Protein AF-A0A1I7XH14-F1 (afdb_monomer)

Secondary structure (DSSP, 8-state):
----------TTS-HHHHHHHHHHHHHHHHHS-TTTS-------PPPS-------EEEEE-SS-EEEEE---EEETTTEEEES--------

Organism: Heterorhabditis bacteriophora (NCBI:txid37862)

InterPro domains:
  IPR001353 Proteasome, subunit alpha/beta [PF00227] (52-90)
  IPR029055 Nucleophile aminohydrolases, N-terminal [G3DSA:3.60.20.10] (46-91)
  IPR029055 Nucleophile aminohydrolases, N-terminal [SSF56235] (31-90)

pLDDT: mean 82.35, std 16.08, range [37.47, 98.31]

Sequence (91 aa):
MALTSNFKYDAKKNPLDEMKAFKAAMMDATSNPDWKSSRLIERQRWNPYSFEGGSTCAISGEDFVVVASDTRMSQMEINIITRDAEKIHIL

Foldseek 3Di:
DDPPDPDPDDVVDDVVVVVVVVVVVVVCCVVPPPVNPPPPPPPPDDDPDWDQDWDKDWDDDPPDIDIDIAQWGHGVVPGTPDRGHDPDDDD

Structure (mmCIF, N/CA/C/O backbone):
data_AF-A0A1I7XH14-F1
#
_entry.id   AF-A0A1I7XH14-F1
#
loop_
_atom_site.group_PDB
_atom_site.id
_atom_site.type_symbol
_atom_site.label_atom_id
_atom_site.label_alt_id
_atom_site.label_comp_id
_atom_site.label_asym_id
_atom_site.label_entity_id
_atom_site.label_seq_id
_atom_site.pdbx_PDB_ins_code
_atom_site.Cartn_x
_atom_site.Cartn_y
_atom_site.Cartn_z
_atom_site.occupancy
_atom_site.B_iso_or_equiv
_atom_site.auth_seq_id
_atom_site.auth_comp_id
_atom_site.auth_asym_id
_atom_site.auth_atom_id
_atom_site.pdbx_PDB_model_num
ATOM 1 N N . MET A 1 1 ? 57.788 11.835 -55.852 1.00 38.16 1 MET A N 1
ATOM 2 C CA . MET A 1 1 ? 58.272 12.088 -54.479 1.00 38.16 1 MET A CA 1
ATOM 3 C C . MET A 1 1 ? 57.742 10.952 -53.612 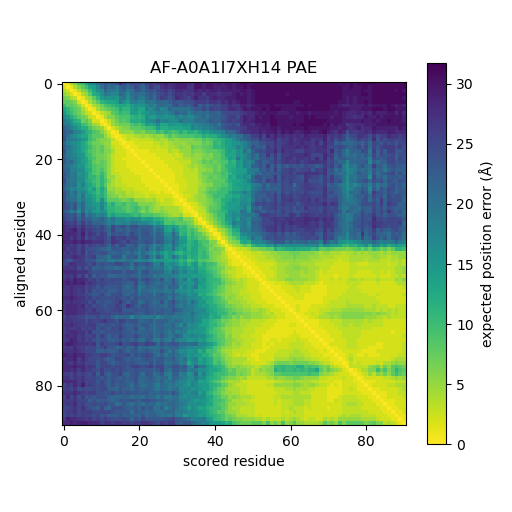1.00 38.16 1 MET A C 1
ATOM 5 O O . MET A 1 1 ? 56.561 10.942 -53.304 1.00 38.16 1 MET A O 1
ATOM 9 N N . ALA A 1 2 ? 58.541 9.902 -53.402 1.00 37.47 2 ALA A N 1
ATOM 10 C CA . ALA A 1 2 ? 58.082 8.673 -52.752 1.00 37.47 2 ALA A CA 1
ATOM 11 C C . ALA A 1 2 ? 58.009 8.874 -51.231 1.00 37.47 2 ALA A C 1
ATOM 13 O O . ALA A 1 2 ? 59.005 9.251 -50.618 1.00 37.47 2 ALA A O 1
ATOM 14 N N . LEU A 1 3 ? 56.837 8.640 -50.632 1.00 45.06 3 LEU A N 1
ATOM 15 C CA . LEU A 1 3 ? 56.676 8.596 -49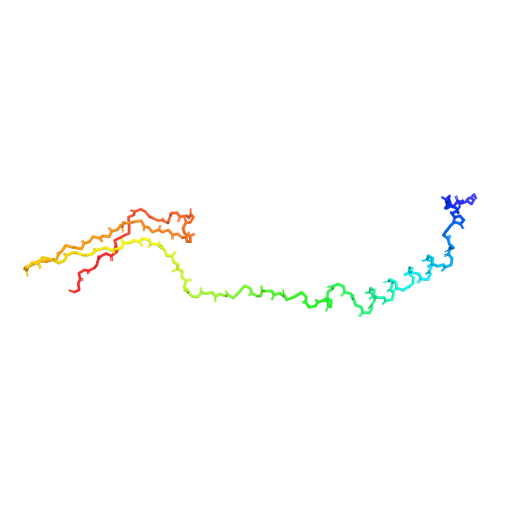.179 1.00 45.06 3 LEU A CA 1
ATOM 16 C C . LEU A 1 3 ? 57.339 7.312 -48.662 1.00 45.06 3 LEU A C 1
ATOM 18 O O . LEU A 1 3 ? 56.760 6.230 -48.732 1.00 45.06 3 LEU A O 1
ATOM 22 N N . THR A 1 4 ? 58.561 7.413 -48.148 1.00 47.97 4 THR A N 1
ATOM 23 C CA . THR A 1 4 ? 59.161 6.349 -47.340 1.00 47.97 4 THR A CA 1
ATOM 24 C C . THR A 1 4 ? 58.499 6.380 -45.967 1.00 47.97 4 THR A C 1
ATOM 26 O O . THR A 1 4 ? 58.820 7.219 -45.125 1.00 47.97 4 THR A O 1
ATOM 29 N N . SER A 1 5 ? 57.525 5.501 -45.746 1.00 53.53 5 SER A N 1
ATOM 30 C CA . SER A 1 5 ? 56.941 5.280 -44.426 1.00 53.53 5 SER A CA 1
ATOM 31 C C . SER A 1 5 ? 58.035 4.807 -43.460 1.00 53.53 5 SER A C 1
ATOM 33 O O . SER A 1 5 ? 58.576 3.715 -43.630 1.00 53.53 5 SER A O 1
ATOM 35 N N . ASN A 1 6 ? 58.367 5.636 -42.467 1.00 49.16 6 ASN A N 1
ATOM 36 C CA . ASN A 1 6 ? 59.339 5.362 -41.402 1.00 49.16 6 ASN A CA 1
ATOM 37 C C . ASN A 1 6 ? 58.816 4.290 -40.424 1.00 49.16 6 ASN A C 1
ATOM 39 O O . ASN A 1 6 ? 58.555 4.563 -39.252 1.00 49.16 6 ASN A O 1
ATOM 43 N N . PHE A 1 7 ? 58.658 3.053 -40.890 1.00 52.22 7 PHE A N 1
ATOM 44 C CA . PHE A 1 7 ? 58.495 1.911 -39.99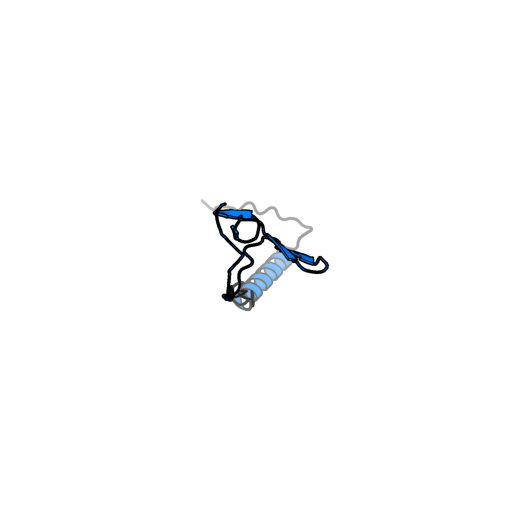8 1.00 52.22 7 PHE A CA 1
ATOM 45 C C . PHE A 1 7 ? 59.880 1.530 -39.467 1.00 52.22 7 PHE A C 1
ATOM 47 O O . PHE A 1 7 ? 60.741 1.066 -40.212 1.00 52.22 7 PHE A O 1
ATOM 54 N N . LYS A 1 8 ? 60.128 1.794 -38.178 1.00 54.16 8 LYS A N 1
ATOM 55 C CA . LYS A 1 8 ? 61.363 1.379 -37.501 1.00 54.16 8 LYS A CA 1
ATOM 56 C C . LYS A 1 8 ? 61.399 -0.151 -37.469 1.00 54.16 8 LYS A C 1
ATOM 58 O O . LYS A 1 8 ? 60.602 -0.756 -36.762 1.00 54.16 8 LYS A O 1
ATOM 63 N N . TYR A 1 9 ? 62.303 -0.758 -38.234 1.00 55.31 9 TYR A N 1
ATOM 64 C CA . TYR A 1 9 ? 62.561 -2.196 -38.175 1.00 55.31 9 TYR A CA 1
ATOM 65 C C . TYR A 1 9 ? 63.171 -2.540 -36.808 1.00 55.31 9 TYR A C 1
ATOM 67 O O . TYR A 1 9 ? 64.309 -2.168 -36.519 1.00 55.31 9 TYR A O 1
ATOM 75 N N . ASP A 1 10 ? 62.400 -3.206 -35.951 1.00 61.19 10 ASP A N 1
ATOM 76 C CA . ASP A 1 10 ? 62.887 -3.782 -34.698 1.00 61.19 10 ASP A CA 1
ATOM 77 C C . ASP A 1 10 ? 63.373 -5.205 -34.988 1.00 61.19 10 ASP A C 1
ATOM 79 O O . ASP A 1 10 ? 62.573 -6.102 -35.222 1.00 61.19 10 ASP A O 1
ATOM 83 N N . ALA A 1 11 ? 64.689 -5.434 -34.977 1.00 58.88 11 ALA A N 1
ATOM 84 C CA . ALA A 1 11 ? 65.279 -6.742 -35.283 1.00 58.88 11 ALA A CA 1
ATOM 85 C C . ALA A 1 11 ? 64.827 -7.870 -34.330 1.00 58.88 11 ALA A C 1
ATOM 87 O O . ALA A 1 11 ? 65.039 -9.044 -34.631 1.00 58.88 11 ALA A O 1
ATOM 88 N N . LYS A 1 12 ? 64.211 -7.531 -33.187 1.00 61.69 12 LYS A N 1
ATOM 89 C CA . LYS A 1 12 ? 63.632 -8.501 -32.245 1.00 61.69 12 LYS A CA 1
ATOM 90 C C . LYS A 1 12 ? 62.221 -8.948 -32.630 1.00 61.69 12 LYS A C 1
ATOM 92 O O . LYS A 1 12 ? 61.721 -9.911 -32.051 1.00 61.69 12 LYS A O 1
ATOM 97 N N . LYS A 1 13 ? 61.580 -8.269 -33.583 1.00 62.34 13 LYS A N 1
ATOM 98 C CA . LYS A 1 13 ? 60.245 -8.589 -34.088 1.00 62.34 13 LYS A CA 1
ATOM 99 C C . LYS A 1 13 ? 60.344 -8.868 -35.576 1.00 62.34 13 LYS A C 1
ATOM 101 O O . LYS A 1 13 ? 60.572 -7.978 -36.388 1.00 62.34 13 LYS A O 1
ATOM 106 N N . ASN A 1 14 ? 60.206 -10.135 -35.938 1.00 73.50 14 ASN A N 1
ATOM 107 C CA . ASN A 1 14 ? 60.198 -10.523 -37.335 1.00 73.50 14 ASN A CA 1
ATOM 108 C C . ASN A 1 14 ? 58.933 -9.940 -38.004 1.00 73.50 14 ASN A C 1
ATOM 110 O O . ASN A 1 14 ? 57.821 -10.284 -37.594 1.00 73.50 14 ASN A O 1
ATOM 114 N N . PRO A 1 15 ? 59.057 -9.088 -39.034 1.00 72.38 15 PRO A N 1
ATOM 115 C CA . PRO A 1 15 ? 57.907 -8.440 -39.674 1.00 72.38 15 PRO A CA 1
ATOM 116 C C . PRO A 1 15 ? 56.923 -9.438 -40.307 1.00 72.38 15 PRO A C 1
ATOM 118 O O . PRO A 1 15 ? 55.739 -9.140 -40.470 1.00 72.38 15 PRO A O 1
ATOM 121 N N . LEU A 1 16 ? 57.384 -10.650 -40.639 1.00 75.44 16 LEU A N 1
ATOM 122 C CA . LEU A 1 16 ? 56.523 -11.727 -41.132 1.00 75.44 16 LEU A CA 1
ATOM 123 C C . LEU A 1 16 ? 55.575 -12.254 -40.049 1.00 75.44 16 LEU A C 1
ATOM 125 O O . LEU A 1 16 ? 54.426 -12.583 -40.351 1.00 75.44 16 LEU A O 1
ATOM 129 N N . ASP A 1 17 ? 56.032 -12.299 -38.797 1.00 79.06 17 ASP A N 1
ATOM 130 C CA . ASP A 1 17 ? 55.224 -12.751 -37.665 1.00 79.06 17 ASP A CA 1
ATOM 131 C C . ASP A 1 17 ? 54.158 -11.709 -37.310 1.00 79.06 17 ASP A C 1
ATOM 133 O O . ASP A 1 17 ? 53.012 -12.068 -37.038 1.00 79.06 17 ASP A O 1
ATOM 137 N N . GLU A 1 18 ? 54.484 -10.420 -37.431 1.00 79.88 18 GLU A N 1
ATOM 138 C CA . GLU A 1 18 ? 53.515 -9.327 -37.289 1.00 79.88 18 GLU A CA 1
ATOM 139 C C . GLU A 1 18 ? 52.445 -9.376 -38.388 1.00 7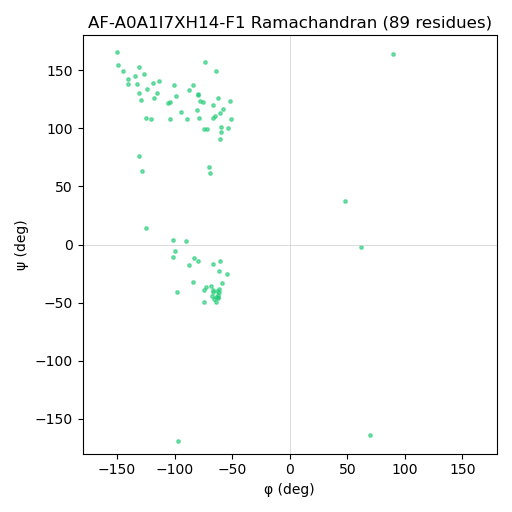9.88 18 GLU A C 1
ATOM 141 O O . GLU A 1 18 ? 51.250 -9.300 -38.098 1.00 79.88 18 GLU A O 1
ATOM 146 N N . MET A 1 19 ? 52.845 -9.591 -39.647 1.00 80.25 19 MET A N 1
ATOM 147 C CA . MET A 1 19 ? 51.894 -9.777 -40.749 1.00 80.25 19 MET A CA 1
ATOM 148 C C . MET A 1 19 ? 51.002 -11.004 -40.550 1.00 80.25 19 MET A C 1
ATOM 150 O O . MET A 1 19 ? 49.816 -10.968 -40.887 1.00 80.25 19 MET A O 1
ATOM 154 N N . LYS A 1 20 ? 51.552 -12.099 -40.019 1.00 86.69 20 LYS A N 1
ATOM 155 C CA . LYS A 1 20 ? 50.795 -13.320 -39.731 1.00 86.69 20 LYS A CA 1
ATOM 156 C C . LYS A 1 20 ? 49.789 -13.093 -38.604 1.00 86.69 20 LYS A C 1
ATOM 158 O O . LYS A 1 20 ? 48.633 -13.482 -38.755 1.00 86.69 20 LYS A O 1
ATOM 163 N N . ALA A 1 21 ? 50.201 -12.426 -37.527 1.00 86.75 21 ALA A N 1
ATOM 164 C CA . ALA A 1 21 ? 49.326 -12.054 -36.419 1.00 86.75 21 ALA A CA 1
ATOM 165 C C . ALA A 1 21 ? 48.206 -11.109 -36.875 1.00 86.75 21 ALA A C 1
ATOM 167 O O . ALA A 1 21 ? 47.043 -11.330 -36.546 1.00 86.75 21 ALA A O 1
ATOM 168 N N . PHE A 1 22 ? 48.530 -10.115 -37.705 1.00 88.00 22 PHE A N 1
ATOM 169 C CA . PHE A 1 22 ? 47.543 -9.198 -38.270 1.00 88.00 22 PHE A CA 1
ATOM 170 C C . PHE A 1 22 ? 46.519 -9.921 -39.156 1.00 88.00 22 PHE A C 1
ATOM 172 O O . PHE A 1 22 ? 45.316 -9.718 -39.007 1.00 88.00 22 PHE A O 1
ATOM 179 N N . LYS A 1 23 ? 46.972 -10.814 -40.048 1.00 90.81 23 LYS A N 1
ATOM 180 C CA . LYS A 1 23 ? 46.072 -11.632 -40.880 1.00 90.81 23 LYS A CA 1
ATOM 181 C C . LYS A 1 23 ? 45.183 -12.540 -40.033 1.00 90.81 23 LYS A C 1
ATOM 183 O O . LYS A 1 23 ? 43.997 -12.651 -40.327 1.00 90.81 23 LYS A O 1
ATOM 188 N N . ALA A 1 24 ? 45.734 -13.149 -38.983 1.00 90.06 24 ALA A N 1
ATOM 189 C CA . ALA A 1 24 ? 44.969 -13.976 -38.055 1.00 90.06 24 ALA A CA 1
ATOM 190 C C . ALA A 1 24 ? 43.890 -13.157 -37.326 1.00 90.06 24 ALA A C 1
ATOM 192 O O . ALA A 1 24 ? 42.737 -13.574 -37.303 1.00 90.06 24 ALA A O 1
ATOM 193 N N . ALA A 1 25 ? 44.232 -11.966 -36.825 1.00 85.94 25 ALA A N 1
ATOM 194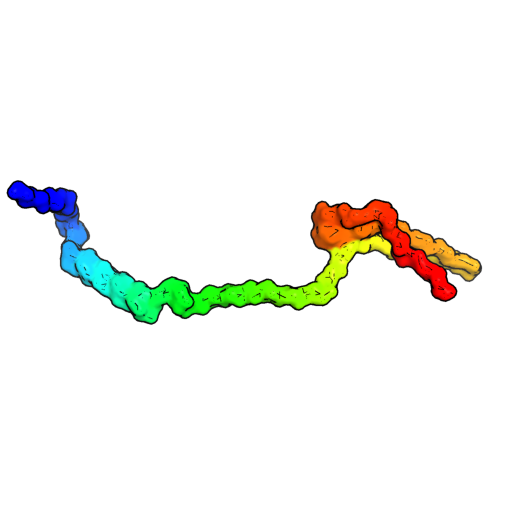 C CA . ALA A 1 25 ? 43.277 -11.060 -36.188 1.00 85.94 25 ALA A CA 1
ATOM 195 C C . ALA A 1 25 ? 42.180 -10.585 -37.159 1.00 85.94 25 ALA A C 1
ATOM 197 O O . ALA A 1 25 ? 41.011 -10.540 -36.791 1.00 85.94 25 ALA A O 1
ATOM 198 N N . MET A 1 26 ? 42.525 -10.292 -38.418 1.00 88.19 26 MET A N 1
ATOM 199 C CA . MET A 1 26 ? 41.540 -9.923 -39.446 1.00 88.19 26 MET A CA 1
ATOM 200 C C . MET A 1 26 ? 40.603 -11.084 -39.802 1.00 88.19 26 MET A C 1
ATOM 202 O O . MET A 1 26 ? 39.405 -10.872 -39.999 1.00 88.19 26 MET A O 1
ATOM 206 N N . MET A 1 27 ? 41.122 -12.314 -39.874 1.00 89.19 27 MET A N 1
ATOM 207 C CA . MET A 1 27 ? 40.301 -13.510 -40.090 1.00 89.19 27 MET A CA 1
ATOM 208 C C . MET A 1 27 ? 39.373 -13.786 -38.903 1.00 89.19 27 MET A C 1
ATOM 210 O O . MET A 1 27 ? 38.204 -14.117 -39.108 1.00 89.19 27 MET A O 1
ATOM 214 N N . ASP A 1 28 ? 39.862 -13.613 -37.675 1.00 86.12 28 ASP A N 1
ATOM 215 C CA . ASP A 1 28 ? 39.051 -13.752 -36.466 1.00 86.12 28 ASP A CA 1
ATOM 216 C C . ASP A 1 28 ? 37.945 -12.692 -36.423 1.00 86.12 28 ASP A C 1
ATOM 218 O O . ASP A 1 28 ? 36.776 -13.049 -36.364 1.00 86.12 28 ASP A O 1
ATOM 222 N N . ALA A 1 29 ? 38.265 -11.412 -36.634 1.00 83.88 29 ALA A N 1
ATOM 223 C CA . ALA A 1 29 ? 37.268 -10.338 -36.688 1.00 83.88 29 ALA A CA 1
ATOM 224 C C . ALA A 1 29 ? 36.208 -10.543 -37.790 1.00 83.88 29 ALA A C 1
ATOM 226 O O . ALA A 1 29 ? 35.048 -10.170 -37.623 1.00 83.88 29 ALA A O 1
ATOM 227 N N . THR A 1 30 ? 36.589 -11.157 -38.917 1.00 85.56 30 THR A N 1
ATOM 228 C CA . THR A 1 30 ? 35.657 -11.488 -40.010 1.00 85.56 30 THR A CA 1
ATOM 229 C C . THR A 1 30 ? 34.755 -12.675 -39.654 1.00 85.56 30 THR A C 1
ATOM 231 O O . THR A 1 30 ? 33.574 -12.685 -39.998 1.00 85.56 30 THR A O 1
ATOM 234 N N . SER A 1 31 ? 35.296 -13.693 -38.978 1.00 86.25 31 SER A N 1
ATOM 235 C CA . SER A 1 31 ? 34.571 -14.927 -38.634 1.00 86.25 31 SER A CA 1
ATOM 236 C C . SER A 1 31 ? 33.734 -14.809 -37.349 1.00 86.25 31 SER A C 1
ATOM 238 O O . SER A 1 31 ? 32.641 -15.388 -37.263 1.00 86.25 31 SER A O 1
ATOM 240 N N . ASN A 1 32 ? 34.212 -14.006 -36.399 1.00 81.69 32 ASN A N 1
ATOM 241 C CA . ASN A 1 32 ? 33.660 -13.732 -35.076 1.00 81.69 32 ASN A CA 1
ATOM 242 C C . ASN A 1 32 ? 33.546 -12.217 -34.846 1.00 81.69 32 ASN A C 1
ATOM 244 O O . ASN A 1 32 ? 34.200 -11.672 -33.958 1.00 81.69 32 ASN A O 1
ATOM 248 N N . PRO A 1 33 ? 32.726 -11.500 -35.630 1.00 81.38 33 PRO A N 1
ATOM 249 C CA . PRO A 1 33 ? 32.564 -10.077 -35.400 1.00 81.38 33 PRO A CA 1
ATOM 250 C C . PRO A 1 33 ? 31.916 -9.825 -34.032 1.00 81.38 33 PRO A C 1
ATOM 252 O O . PRO A 1 33 ? 31.074 -10.604 -33.583 1.00 81.38 33 PRO A O 1
ATOM 255 N N . ASP A 1 34 ? 32.246 -8.704 -33.391 1.00 70.38 34 ASP A N 1
ATOM 256 C CA . ASP A 1 34 ? 31.770 -8.357 -32.040 1.00 70.38 34 ASP A CA 1
ATOM 257 C C . ASP A 1 34 ? 30.239 -8.372 -31.891 1.00 70.38 34 ASP A C 1
ATOM 259 O O . ASP A 1 34 ? 29.723 -8.589 -30.798 1.00 70.38 34 ASP A O 1
ATOM 263 N N . TRP A 1 35 ? 29.490 -8.178 -32.981 1.00 71.56 35 TRP A N 1
ATOM 264 C CA . TRP A 1 35 ? 28.023 -8.245 -32.995 1.00 71.56 35 TRP A CA 1
ATOM 265 C C . TRP A 1 35 ? 27.459 -9.675 -33.049 1.00 71.56 35 TRP A C 1
ATOM 267 O O . TRP A 1 35 ? 26.270 -9.872 -32.810 1.00 71.56 35 TRP A O 1
ATOM 277 N N . LYS A 1 36 ? 28.296 -10.672 -33.362 1.00 71.06 36 LYS A N 1
ATOM 278 C CA . LYS A 1 36 ? 27.979 -12.108 -33.300 1.00 71.06 36 LYS A CA 1
ATOM 279 C C . LYS A 1 36 ? 28.251 -12.687 -31.913 1.00 71.06 36 LYS A C 1
ATOM 281 O O . LYS A 1 36 ? 27.728 -13.752 -31.588 1.00 71.06 36 LYS A O 1
ATOM 286 N N . SER A 1 37 ? 29.034 -11.985 -31.088 1.00 68.12 37 SER A N 1
ATOM 287 C CA . SER A 1 37 ? 29.077 -12.250 -29.654 1.00 68.12 37 SER A CA 1
ATOM 288 C C . SER A 1 37 ? 27.645 -12.239 -29.139 1.00 68.12 37 SER A C 1
ATOM 290 O O . SER A 1 37 ? 26.924 -11.254 -29.313 1.00 68.12 37 SER A O 1
ATOM 292 N N . SER A 1 38 ? 27.222 -13.329 -28.503 1.00 62.25 38 SER A N 1
ATOM 293 C CA . SER A 1 38 ? 25.991 -13.365 -27.728 1.00 62.25 38 SER A CA 1
ATOM 294 C C . SER A 1 38 ? 26.177 -12.502 -26.480 1.00 62.25 38 SER A C 1
ATOM 296 O O . SER A 1 38 ? 26.113 -13.004 -25.356 1.00 62.25 38 SER A O 1
ATOM 298 N N . ARG A 1 39 ? 26.420 -11.195 -26.648 1.00 61.25 39 ARG A N 1
ATOM 299 C CA . ARG A 1 39 ? 26.033 -10.229 -25.632 1.00 61.25 39 ARG A CA 1
ATOM 300 C C . ARG A 1 39 ? 24.565 -10.523 -25.425 1.00 61.25 39 ARG A C 1
ATOM 302 O O . ARG A 1 39 ? 23.744 -10.195 -26.281 1.00 61.25 39 ARG A O 1
ATOM 309 N N . LEU A 1 40 ? 24.259 -11.257 -24.356 1.00 61.38 40 LEU A N 1
ATOM 310 C CA . LEU A 1 40 ? 22.904 -11.375 -23.881 1.00 61.38 40 LEU A CA 1
ATOM 311 C C . LEU A 1 40 ? 22.450 -9.929 -23.784 1.00 61.38 40 LEU A C 1
AT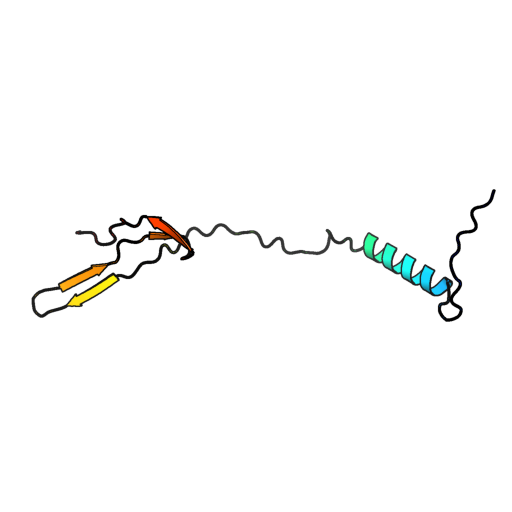OM 313 O O . LEU A 1 40 ? 22.940 -9.175 -22.946 1.00 61.38 40 LEU A O 1
ATOM 317 N N . ILE A 1 41 ? 21.569 -9.524 -24.694 1.00 63.25 41 ILE A N 1
ATOM 318 C CA . ILE A 1 41 ? 20.691 -8.412 -24.412 1.00 63.25 41 ILE A CA 1
ATOM 319 C C . ILE A 1 41 ? 19.949 -8.934 -23.196 1.00 63.25 41 ILE A C 1
ATOM 321 O O . ILE A 1 41 ? 19.060 -9.781 -23.326 1.00 63.25 41 ILE A O 1
ATOM 325 N N . GLU A 1 42 ? 20.414 -8.546 -22.013 1.00 65.12 42 GLU A N 1
ATOM 326 C CA . GLU A 1 42 ? 19.681 -8.733 -20.784 1.00 65.12 42 GLU A CA 1
ATOM 327 C C . GLU A 1 42 ? 18.405 -7.941 -21.011 1.00 65.12 42 GLU A C 1
ATOM 329 O O . GLU A 1 42 ? 18.364 -6.717 -20.899 1.00 65.12 42 GLU A O 1
ATOM 334 N N . ARG A 1 43 ? 17.394 -8.629 -21.552 1.00 65.69 43 ARG A N 1
ATOM 335 C CA . ARG A 1 43 ? 16.115 -8.013 -21.847 1.00 65.69 43 ARG A CA 1
ATOM 336 C C . ARG A 1 43 ? 15.659 -7.475 -20.511 1.00 65.69 43 ARG A C 1
ATOM 338 O O . ARG A 1 43 ? 15.442 -8.272 -19.600 1.00 65.69 43 ARG A O 1
ATOM 345 N N . GLN A 1 44 ? 15.524 -6.159 -20.400 1.00 71.56 44 GLN A N 1
ATOM 346 C CA . GLN A 1 44 ? 14.810 -5.579 -19.281 1.00 71.56 44 GLN A CA 1
ATOM 347 C C . GLN A 1 44 ? 13.398 -6.149 -19.344 1.00 71.56 44 GLN A C 1
ATOM 349 O O . GLN A 1 44 ? 12.601 -5.814 -20.220 1.00 71.56 44 GLN A O 1
ATOM 354 N N . ARG A 1 45 ? 13.148 -7.145 -18.496 1.00 82.75 45 ARG A N 1
ATOM 355 C CA . ARG A 1 45 ? 11.840 -7.767 -18.386 1.00 82.75 45 ARG A CA 1
ATOM 356 C C . ARG A 1 45 ? 11.013 -6.828 -17.540 1.00 82.75 45 ARG A C 1
ATOM 358 O O . ARG A 1 45 ? 11.437 -6.420 -16.463 1.00 82.75 45 ARG A O 1
ATOM 365 N N . TRP A 1 46 ? 9.843 -6.483 -18.048 1.00 88.00 46 TRP A N 1
ATOM 366 C CA . TRP A 1 46 ? 8.883 -5.741 -17.262 1.00 88.00 46 TRP A CA 1
ATOM 367 C C . TRP A 1 46 ? 8.465 -6.588 -16.052 1.00 88.00 46 TRP A C 1
ATOM 369 O O . TRP A 1 46 ? 8.079 -7.749 -16.213 1.00 88.00 46 TRP A O 1
ATOM 379 N N . ASN A 1 47 ? 8.589 -6.017 -14.855 1.00 86.94 47 ASN A N 1
ATOM 380 C CA . ASN A 1 47 ? 8.119 -6.610 -13.610 1.00 86.94 47 ASN A CA 1
ATOM 381 C C . ASN A 1 47 ? 6.821 -5.891 -13.205 1.00 86.94 47 ASN A C 1
ATOM 383 O O . ASN A 1 47 ? 6.860 -4.670 -13.051 1.00 86.94 47 ASN A O 1
ATOM 387 N N . PRO A 1 48 ? 5.692 -6.601 -13.027 1.00 92.06 48 PRO A N 1
ATOM 388 C CA . PRO A 1 48 ? 4.444 -5.985 -12.578 1.00 92.06 48 PRO A CA 1
ATOM 389 C C . PRO A 1 48 ? 4.503 -5.441 -11.144 1.00 92.06 48 PRO A C 1
ATOM 391 O O . PRO A 1 48 ? 3.622 -4.680 -10.758 1.00 92.06 48 PRO A O 1
ATOM 394 N N . TYR A 1 49 ? 5.490 -5.846 -10.342 1.00 92.44 49 TYR A N 1
ATOM 395 C CA . TYR A 1 49 ? 5.564 -5.496 -8.926 1.00 92.44 49 TYR A CA 1
ATOM 396 C C . TYR A 1 49 ? 6.536 -4.347 -8.660 1.00 92.44 49 TYR A C 1
ATOM 398 O O . TYR A 1 49 ? 7.663 -4.342 -9.158 1.00 92.44 49 TYR A O 1
ATOM 406 N N . SER A 1 50 ? 6.105 -3.420 -7.803 1.00 90.81 50 SER A N 1
ATOM 407 C CA . SER A 1 50 ? 6.920 -2.347 -7.233 1.00 90.81 50 SER A CA 1
ATOM 408 C C . SER A 1 50 ? 6.814 -2.376 -5.710 1.00 90.81 50 SER A C 1
ATOM 410 O O . SER A 1 50 ? 5.772 -2.746 -5.165 1.00 90.81 50 SER A O 1
ATOM 412 N N . PHE A 1 51 ? 7.896 -2.007 -5.026 1.00 91.44 51 PHE A N 1
ATOM 413 C CA . PHE A 1 51 ? 7.916 -1.862 -3.575 1.00 91.44 51 PHE A CA 1
ATOM 414 C C . PHE A 1 51 ? 7.887 -0.379 -3.223 1.00 91.44 51 PHE A C 1
ATOM 416 O O . PHE A 1 51 ? 8.877 0.328 -3.414 1.00 91.44 51 PHE A O 1
ATOM 423 N N . GLU A 1 52 ? 6.744 0.070 -2.702 1.00 93.69 52 GLU A N 1
ATOM 424 C CA . GLU A 1 52 ? 6.523 1.478 -2.362 1.00 93.69 52 GLU A CA 1
ATOM 425 C C . GLU A 1 52 ? 6.921 1.839 -0.919 1.00 93.69 52 GLU A C 1
ATOM 427 O O . GLU A 1 52 ? 6.763 2.979 -0.469 1.00 93.69 52 GLU A O 1
ATOM 432 N N . GLY A 1 53 ? 7.471 0.866 -0.189 1.00 92.00 53 GLY A N 1
ATOM 433 C CA . GLY A 1 53 ? 7.947 1.030 1.175 1.00 92.00 53 GLY A CA 1
ATOM 434 C C . GLY A 1 53 ? 6.843 1.245 2.208 1.00 92.00 53 GLY A C 1
ATOM 435 O O . GLY A 1 53 ? 5.658 0.995 1.987 1.00 92.00 53 GLY A O 1
ATOM 436 N N . GLY A 1 54 ? 7.283 1.724 3.369 1.00 93.19 54 GLY A N 1
ATOM 437 C CA . GLY A 1 54 ? 6.447 1.894 4.547 1.00 93.19 54 GLY A CA 1
ATOM 438 C C . GLY A 1 54 ? 6.417 0.664 5.450 1.00 93.19 54 GLY A C 1
ATOM 439 O O . GLY A 1 54 ? 6.814 -0.433 5.060 1.00 93.19 54 GLY A O 1
ATOM 440 N N . SER A 1 55 ? 5.953 0.879 6.673 1.00 94.88 55 SER A N 1
ATOM 441 C CA . SER A 1 55 ? 5.841 -0.137 7.711 1.00 94.88 55 SER A CA 1
ATOM 442 C C . SER A 1 55 ? 4.542 0.061 8.477 1.00 94.88 55 SER A C 1
ATOM 444 O O . SER A 1 55 ? 4.180 1.180 8.846 1.00 94.88 55 SER A O 1
ATOM 446 N N . THR A 1 56 ? 3.878 -1.050 8.771 1.00 96.25 56 THR A N 1
ATOM 447 C CA . THR A 1 56 ? 2.663 -1.088 9.583 1.00 96.25 56 THR A CA 1
ATOM 448 C C . THR A 1 56 ? 2.928 -1.936 10.818 1.00 96.25 56 THR A C 1
ATOM 450 O O . THR A 1 56 ? 3.576 -2.981 10.735 1.00 96.25 56 THR A O 1
ATOM 453 N N . CYS A 1 57 ? 2.437 -1.490 11.969 1.00 97.19 57 CYS A N 1
ATOM 454 C CA . CYS A 1 57 ? 2.488 -2.242 13.212 1.00 97.19 57 CYS A CA 1
ATOM 455 C C . CYS A 1 57 ? 1.113 -2.277 13.879 1.00 97.19 57 CYS A C 1
ATOM 457 O O . CYS A 1 57 ? 0.284 -1.383 13.700 1.00 97.19 57 CYS A O 1
ATOM 459 N N . ALA A 1 58 ? 0.879 -3.330 14.655 1.00 97.75 58 ALA A N 1
ATOM 460 C CA . ALA A 1 58 ? -0.320 -3.475 15.457 1.00 97.75 58 ALA A CA 1
ATOM 461 C C . ALA A 1 58 ? 0.029 -4.081 16.817 1.00 97.75 58 ALA A C 1
ATOM 463 O O . ALA A 1 58 ? 0.895 -4.952 16.907 1.00 97.75 58 ALA A O 1
ATOM 464 N N . ILE A 1 59 ? -0.646 -3.615 17.866 1.00 98.19 59 ILE A N 1
ATOM 465 C CA . ILE A 1 59 ? -0.513 -4.130 19.231 1.00 98.19 59 ILE A CA 1
ATOM 466 C C . ILE A 1 59 ? -1.912 -4.422 19.763 1.00 98.19 59 ILE A C 1
ATOM 468 O O . ILE A 1 59 ? -2.770 -3.538 19.786 1.00 98.19 59 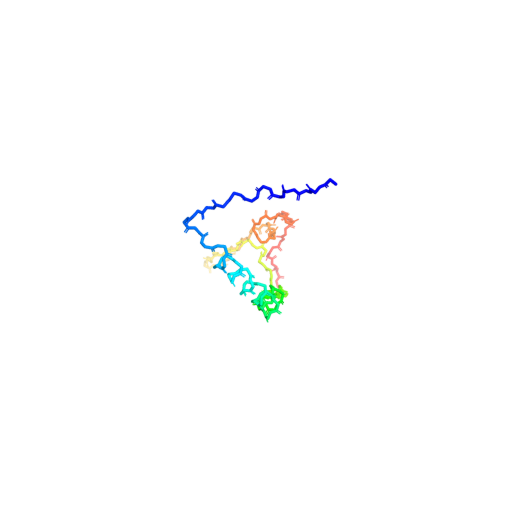ILE A O 1
ATOM 472 N N . SER A 1 60 ? -2.134 -5.662 20.194 1.00 98.31 60 SER A N 1
ATOM 473 C CA . SER A 1 60 ? -3.374 -6.090 20.842 1.00 98.31 60 SER A CA 1
ATOM 474 C C . SER A 1 60 ? -3.320 -5.851 22.351 1.00 98.31 60 SER A C 1
ATOM 476 O O . SER A 1 60 ? -2.346 -6.228 23.006 1.00 98.31 60 SER A O 1
ATOM 478 N N . GLY A 1 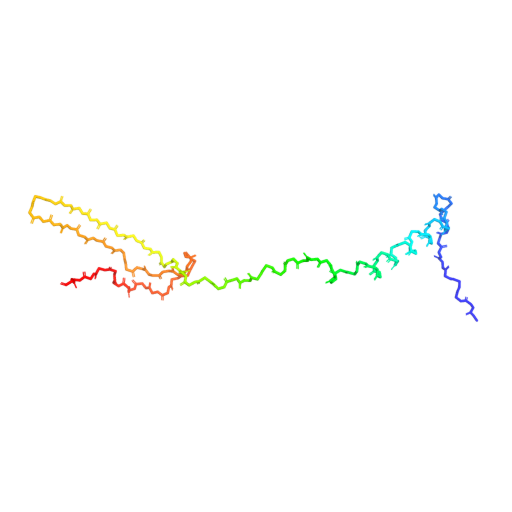61 ? -4.386 -5.269 22.890 1.00 97.94 61 GLY A N 1
ATOM 479 C CA . GLY A 1 61 ? -4.740 -5.321 24.306 1.00 97.94 61 GLY A CA 1
ATOM 480 C C . GLY A 1 61 ? -5.782 -6.410 24.576 1.00 97.94 61 GLY A C 1
ATOM 481 O O . GLY A 1 61 ? -6.065 -7.234 23.711 1.00 97.94 61 GLY A O 1
ATOM 482 N N . GLU A 1 62 ? -6.355 -6.401 25.779 1.00 98.06 62 GLU A N 1
ATOM 483 C CA . GLU A 1 62 ? -7.395 -7.355 26.195 1.00 98.06 62 GLU A CA 1
ATOM 484 C C . GLU A 1 62 ? -8.693 -7.179 25.385 1.00 98.06 62 GLU A C 1
ATOM 486 O O . GLU A 1 62 ? -9.188 -8.145 24.816 1.00 98.06 62 GLU A O 1
ATOM 491 N N . ASP A 1 63 ? -9.152 -5.930 25.228 1.00 97.94 63 ASP A N 1
ATOM 492 C CA . ASP A 1 63 ? -10.410 -5.576 24.543 1.00 97.94 63 ASP A CA 1
ATOM 493 C C . ASP A 1 63 ? -10.223 -4.563 23.395 1.00 97.94 63 ASP A C 1
ATOM 495 O O . ASP A 1 63 ? -11.175 -3.930 22.933 1.00 97.94 63 ASP A O 1
ATOM 499 N N . PHE A 1 64 ? -8.987 -4.340 22.940 1.00 97.62 64 PHE A N 1
ATOM 500 C CA . PHE A 1 64 ? -8.697 -3.365 21.886 1.00 97.62 64 PHE A CA 1
ATOM 501 C C . PHE A 1 64 ? -7.487 -3.753 21.041 1.00 97.62 64 PHE A C 1
ATOM 503 O O . PHE A 1 64 ? -6.661 -4.579 21.424 1.00 97.62 64 PHE A O 1
ATOM 510 N N . VAL A 1 65 ? -7.347 -3.093 19.894 1.00 97.50 65 VAL A N 1
ATOM 511 C CA . VAL A 1 65 ? -6.132 -3.136 19.082 1.00 97.50 65 VAL A CA 1
ATOM 512 C C . VAL A 1 65 ? -5.746 -1.719 18.680 1.00 97.50 65 VAL A C 1
ATOM 514 O O . VAL A 1 65 ? -6.603 -0.908 18.329 1.00 97.50 65 VAL A O 1
ATOM 517 N N . VAL A 1 66 ? -4.453 -1.416 18.738 1.00 97.56 66 VAL A N 1
ATOM 518 C CA . VAL A 1 66 ? -3.887 -0.186 18.176 1.00 97.56 66 VAL A CA 1
ATOM 519 C C . VAL A 1 66 ? -3.154 -0.565 16.904 1.00 97.56 66 VAL A C 1
ATOM 521 O O . VAL A 1 66 ? -2.236 -1.379 16.952 1.00 97.56 66 VAL A O 1
ATOM 524 N N . VAL A 1 67 ? -3.554 0.025 15.779 1.00 97.62 67 VAL A N 1
ATOM 525 C CA . VAL A 1 67 ? -2.903 -0.150 14.476 1.00 97.62 67 VAL A CA 1
ATOM 526 C C . VAL A 1 67 ? -2.318 1.189 14.056 1.00 97.62 67 VAL A C 1
ATOM 528 O O . VAL A 1 67 ? -3.004 2.209 14.103 1.00 97.62 67 VAL A O 1
ATOM 531 N N . ALA A 1 68 ? -1.053 1.189 13.651 1.00 97.19 68 ALA A N 1
ATOM 532 C CA . ALA A 1 68 ? -0.368 2.375 13.165 1.00 97.19 68 ALA A CA 1
ATOM 533 C C . ALA A 1 68 ? 0.413 2.053 11.890 1.00 97.19 68 ALA A C 1
ATOM 535 O O . ALA A 1 68 ? 0.963 0.964 11.725 1.00 97.19 68 ALA A O 1
ATOM 536 N N . SER A 1 69 ? 0.471 3.024 10.985 1.00 97.06 69 SER A N 1
ATOM 537 C CA . SER A 1 69 ? 1.221 2.932 9.740 1.00 97.06 69 SER A CA 1
ATOM 538 C C . SER A 1 69 ? 1.800 4.294 9.390 1.00 97.06 69 SER A C 1
ATOM 540 O O . SER A 1 69 ? 1.203 5.323 9.701 1.00 97.06 69 SER A O 1
ATOM 542 N N . ASP A 1 70 ? 2.950 4.312 8.723 1.00 95.75 70 ASP A N 1
ATOM 543 C CA . ASP A 1 70 ? 3.491 5.550 8.167 1.00 95.75 70 ASP A CA 1
ATOM 544 C C . ASP A 1 70 ? 2.705 5.996 6.918 1.00 95.75 70 ASP A C 1
ATOM 546 O O . ASP A 1 70 ? 2.113 5.174 6.212 1.00 95.75 70 ASP A O 1
ATOM 550 N N . THR A 1 71 ? 2.759 7.291 6.600 1.00 96.31 71 THR A N 1
ATOM 551 C CA . THR A 1 71 ? 2.031 7.897 5.469 1.00 96.31 71 THR A CA 1
ATOM 552 C C . THR A 1 71 ? 2.901 8.148 4.235 1.00 96.31 71 THR A C 1
ATOM 554 O O . THR A 1 71 ? 2.446 8.733 3.254 1.00 96.31 71 THR A O 1
ATOM 557 N N . ARG A 1 72 ? 4.177 7.742 4.249 1.00 95.56 72 ARG A N 1
ATOM 558 C CA . ARG A 1 72 ? 5.088 7.969 3.120 1.00 95.56 72 ARG A CA 1
ATOM 559 C C . ARG A 1 72 ? 4.927 6.869 2.076 1.00 95.56 72 ARG A C 1
ATOM 561 O O . ARG A 1 72 ? 4.909 5.689 2.419 1.00 95.56 72 ARG A O 1
ATOM 568 N N . MET A 1 73 ? 4.914 7.259 0.807 1.00 96.06 73 MET A N 1
ATOM 569 C CA . MET A 1 73 ? 5.018 6.351 -0.335 1.00 96.06 73 MET A CA 1
ATOM 570 C C . MET A 1 73 ? 6.286 6.675 -1.125 1.00 96.06 73 MET A C 1
ATOM 572 O O . MET A 1 73 ? 6.516 7.835 -1.491 1.00 96.06 73 MET A O 1
ATOM 576 N N . SER A 1 74 ? 7.129 5.672 -1.356 1.00 94.62 74 SER A N 1
ATOM 577 C CA . SER A 1 74 ? 8.449 5.842 -1.965 1.00 94.62 74 SER A CA 1
ATOM 578 C C . SER A 1 74 ? 8.712 4.873 -3.104 1.00 94.62 74 SER A C 1
ATOM 580 O O . SER A 1 74 ? 8.674 3.673 -2.886 1.00 94.62 74 SER A O 1
ATOM 582 N N . GLN A 1 75 ? 9.159 5.376 -4.248 1.00 93.31 75 GLN A N 1
ATOM 583 C CA . GLN A 1 75 ? 9.547 4.541 -5.376 1.00 93.31 75 GLN A CA 1
ATOM 584 C C . GLN A 1 75 ? 10.959 3.979 -5.177 1.00 93.31 75 GLN A C 1
ATOM 586 O O . GLN A 1 75 ? 11.934 4.742 -5.161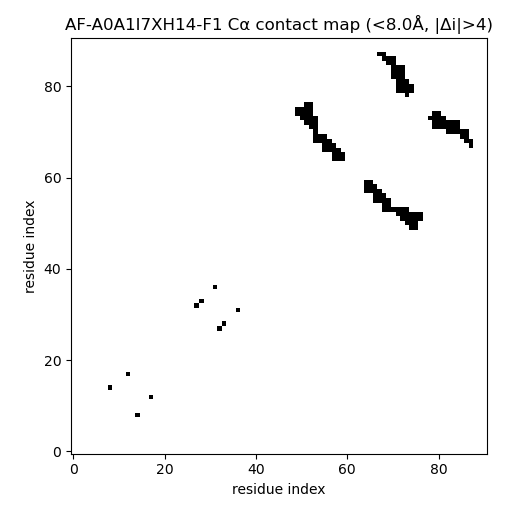 1.00 93.31 75 GLN A O 1
ATOM 591 N N . MET A 1 76 ? 11.067 2.649 -5.060 1.00 81.06 76 MET A N 1
ATOM 592 C CA . MET A 1 76 ? 12.340 1.916 -4.929 1.00 81.06 76 MET A CA 1
ATOM 593 C C . MET A 1 76 ? 13.288 2.528 -3.875 1.00 81.06 76 MET A C 1
ATOM 595 O O . MET A 1 76 ? 14.492 2.602 -4.095 1.00 81.06 76 MET A O 1
ATOM 599 N N . GLU A 1 77 ? 12.728 3.028 -2.766 1.00 76.44 77 GLU A N 1
ATOM 600 C CA . GLU A 1 77 ? 13.422 3.644 -1.614 1.00 76.44 77 GLU A CA 1
ATOM 601 C C . GLU A 1 77 ? 14.243 4.922 -1.883 1.00 76.44 77 GLU A C 1
ATOM 603 O O . GLU A 1 77 ? 14.766 5.525 -0.946 1.00 76.44 77 GLU A O 1
ATOM 608 N N . ILE A 1 78 ? 14.332 5.380 -3.132 1.00 86.56 78 ILE A N 1
ATOM 609 C CA . ILE A 1 78 ? 15.157 6.537 -3.516 1.00 86.56 78 ILE A CA 1
ATOM 610 C C . ILE A 1 78 ? 14.312 7.806 -3.612 1.00 86.56 78 ILE A C 1
ATOM 612 O O . ILE A 1 78 ? 14.743 8.879 -3.189 1.00 86.56 78 ILE A O 1
ATOM 616 N N . ASN A 1 79 ? 13.108 7.699 -4.175 1.00 94.19 79 ASN A N 1
ATOM 617 C CA . ASN A 1 79 ? 12.250 8.850 -4.433 1.00 94.19 79 ASN A CA 1
ATOM 618 C C . ASN A 1 79 ? 10.990 8.807 -3.565 1.00 94.19 79 ASN A C 1
ATOM 620 O O . ASN A 1 79 ? 10.401 7.747 -3.393 1.00 94.19 79 ASN A O 1
ATOM 624 N N . ILE A 1 80 ? 10.545 9.957 -3.056 1.00 94.75 80 ILE A N 1
ATOM 625 C CA . ILE A 1 80 ? 9.266 10.080 -2.344 1.00 94.75 80 ILE A CA 1
ATOM 626 C C . ILE A 1 80 ? 8.211 10.533 -3.352 1.00 94.75 80 ILE A C 1
ATOM 628 O O . ILE A 1 80 ? 8.279 11.656 -3.845 1.00 94.75 80 ILE A O 1
ATOM 632 N N . ILE A 1 81 ? 7.228 9.673 -3.623 1.00 95.19 81 ILE A N 1
ATOM 633 C CA . ILE A 1 81 ? 6.102 9.987 -4.515 1.00 95.19 81 ILE A CA 1
ATOM 634 C C . ILE A 1 81 ? 5.135 10.929 -3.796 1.00 95.19 81 ILE A C 1
ATOM 636 O O . ILE A 1 81 ? 4.746 11.968 -4.323 1.00 95.19 81 ILE A O 1
ATOM 640 N N . THR A 1 82 ? 4.770 10.574 -2.563 1.00 95.94 82 THR A N 1
ATOM 641 C CA . THR A 1 82 ? 3.910 11.381 -1.696 1.00 95.94 82 THR A CA 1
ATOM 642 C C . THR A 1 82 ? 4.263 11.156 -0.227 1.00 95.94 82 THR A C 1
ATOM 644 O O . THR A 1 82 ? 4.814 10.122 0.163 1.00 95.94 82 THR A O 1
ATOM 647 N N . ARG A 1 83 ? 3.968 12.161 0.598 1.00 95.81 83 ARG A N 1
ATOM 648 C CA . ARG A 1 83 ? 4.093 12.106 2.064 1.00 95.81 83 ARG A CA 1
ATOM 649 C C . ARG A 1 83 ? 2.762 11.840 2.764 1.00 95.81 83 ARG A C 1
ATOM 651 O O . ARG A 1 83 ? 2.748 11.696 3.984 1.00 95.81 83 ARG A O 1
ATOM 658 N N . ASP A 1 84 ? 1.687 11.806 1.989 1.00 96.38 84 ASP A N 1
ATOM 659 C CA . ASP A 1 84 ? 0.322 11.678 2.469 1.00 96.38 84 ASP A CA 1
ATOM 660 C C . ASP A 1 84 ? -0.384 10.568 1.684 1.00 96.38 84 ASP A C 1
ATOM 662 O O . ASP A 1 84 ? -1.100 10.802 0.711 1.00 96.38 84 ASP A O 1
ATOM 666 N N . ALA A 1 85 ? -0.042 9.330 2.033 1.00 95.94 85 ALA A N 1
ATOM 667 C CA . ALA A 1 85 ? -0.662 8.113 1.535 1.00 95.94 85 ALA A CA 1
ATOM 668 C C . ALA A 1 85 ? -1.145 7.281 2.722 1.00 95.94 85 ALA A C 1
ATOM 670 O O . ALA A 1 85 ? -0.343 6.708 3.465 1.00 95.94 85 ALA A O 1
ATOM 671 N N . GLU A 1 86 ? -2.459 7.210 2.896 1.00 95.31 86 GLU A N 1
ATOM 672 C CA . GLU A 1 86 ? -3.077 6.425 3.956 1.00 95.31 86 GLU A CA 1
ATOM 673 C C . GLU A 1 86 ? -3.027 4.931 3.610 1.00 95.31 86 GLU A C 1
ATOM 675 O O . GLU A 1 86 ? -3.490 4.508 2.552 1.00 95.31 86 GLU A O 1
ATOM 680 N N . LYS A 1 87 ? -2.416 4.134 4.495 1.00 94.88 87 LYS A N 1
ATOM 681 C CA . LYS A 1 87 ? -2.238 2.679 4.318 1.00 94.88 87 LYS A CA 1
ATOM 682 C C . LYS A 1 87 ? -3.238 1.842 5.122 1.00 94.88 87 LYS A C 1
ATOM 684 O O . LYS A 1 87 ? -3.290 0.626 4.960 1.00 94.88 87 LYS A O 1
ATOM 689 N N . ILE A 1 88 ? -3.987 2.473 6.027 1.00 95.12 88 ILE A N 1
ATOM 690 C CA . ILE A 1 88 ? -4.969 1.811 6.890 1.00 95.12 88 ILE A CA 1
ATOM 691 C C . ILE A 1 88 ? -6.351 2.018 6.275 1.00 95.12 88 ILE A C 1
ATOM 693 O O . ILE A 1 88 ? -6.744 3.145 5.991 1.00 95.12 88 ILE A O 1
ATOM 697 N N . HIS A 1 89 ? -7.094 0.929 6.094 1.00 94.69 89 HIS A N 1
ATOM 698 C CA . HIS A 1 89 ? -8.455 0.963 5.568 1.00 94.69 89 HIS A CA 1
ATOM 699 C C . HIS A 1 89 ? -9.416 0.282 6.537 1.00 94.69 89 HIS A C 1
ATOM 701 O O . HIS A 1 89 ? -9.142 -0.815 7.026 1.00 94.69 89 HIS A O 1
ATOM 707 N N . ILE A 1 90 ? -10.546 0.940 6.796 1.00 94.19 90 ILE A N 1
ATOM 708 C CA . ILE A 1 90 ? -11.680 0.346 7.508 1.00 94.19 90 ILE A CA 1
ATOM 709 C C . ILE A 1 90 ? -12.444 -0.519 6.498 1.00 94.19 90 ILE A C 1
ATOM 711 O O . ILE A 1 90 ? -12.720 -0.053 5.391 1.00 94.19 90 ILE A O 1
ATOM 715 N N . LEU A 1 91 ? -12.722 -1.771 6.869 1.00 91.56 91 LEU A N 1
ATOM 716 C CA . LEU A 1 91 ? -13.405 -2.761 6.027 1.00 91.56 91 LEU A CA 1
ATOM 717 C C . LEU A 1 91 ? -14.928 -2.688 6.153 1.00 91.56 91 LEU A C 1
ATOM 719 O O . LEU A 1 91 ? -15.411 -2.412 7.275 1.00 91.56 91 LEU A O 1
#

Radius of gyration: 33.75 Å; Cα contacts (8 Å, |Δi|>4): 73; chains: 1; bounding box: 79×27×81 Å

Mean predicted aligned error: 14.88 Å

Solvent-accessible surface area (backbone atoms only — not comparable to full-atom values): 6132 Å² total; per-residue (Å²): 137,84,84,77,78,87,73,81,84,49,91,91,54,59,67,67,56,52,52,49,50,50,52,50,50,52,51,44,48,70,75,58,33,80,84,72,50,81,71,71,74,74,69,83,69,88,66,95,76,80,59,43,71,71,60,74,52,72,49,76,57,96,92,51,72,52,75,50,63,53,33,49,33,22,54,77,81,78,43,75,79,42,73,81,41,85,80,80,79,89,130